Protein AF-A0A928UV01-F1 (afdb_monomer)

Sequence (63 aa):
MNNSVHFSEDQSHIEFEKDSSCPATLAKFKKATEVHSFFSFVQKYQLQDKAVKVLQKILKTKK

Solvent-accessible surface area (backbone atoms only — not comparable to full-atom values): 3958 Å² total; per-residue (Å²): 141,83,82,60,68,43,62,40,96,83,63,77,47,78,42,72,60,88,55,92,82,55,54,70,68,57,56,52,52,70,69,33,68,67,51,50,50,49,52,45,52,32,58,78,68,71,34,58,70,59,53,51,55,51,53,54,52,55,58,59,74,74,108

Secondary structure (DSSP, 8-state):
----EEE-TTSSSEEE---TTS-HHHHHHHT-HHHHHHHHHHHHTT-HHHHHHHHHHHHHHT-

Mean predicted aligned error: 8.03 Å

Radius of gyration: 13.04 Å; Cα contacts (8 Å, |Δi|>4): 37; chains: 1; bounding box: 24×33×31 Å

pLDDT: mean 76.03, std 12.98, range [38.94, 93.0]

Foldseek 3Di:
DCQPWDADPVNQWIDTPPDVPDPPVVVVVCPDPVNGVVVNVCVVVVVVVVVVVVVVVVVVVVD

Structure (mmCIF, N/CA/C/O backbone):
data_AF-A0A928UV01-F1
#
_entry.id   AF-A0A928UV01-F1
#
loop_
_atom_site.group_PDB
_atom_site.id
_atom_site.type_symbol
_atom_site.label_atom_id
_atom_site.label_alt_id
_atom_site.label_comp_id
_atom_site.label_asym_id
_atom_site.label_entity_id
_atom_site.label_seq_id
_atom_site.pdbx_PDB_ins_code
_atom_site.Cartn_x
_atom_site.Cartn_y
_atom_site.Cartn_z
_atom_site.occupancy
_atom_site.B_iso_or_equiv
_atom_site.auth_seq_id
_atom_site.auth_comp_id
_ato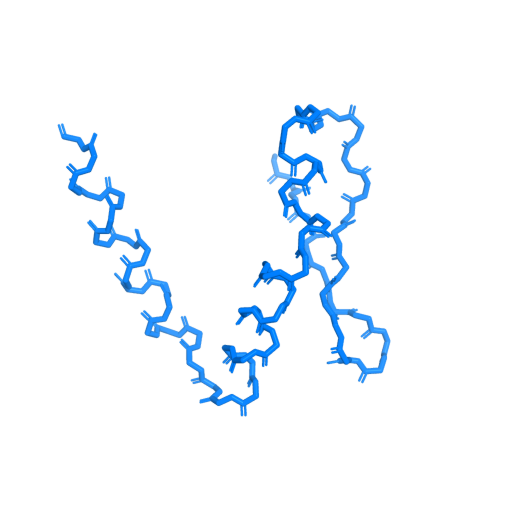m_site.auth_asym_id
_atom_site.auth_atom_id
_atom_site.pdbx_PDB_model_num
ATOM 1 N N . MET A 1 1 ? -10.635 0.545 -16.332 1.00 38.94 1 MET A N 1
ATOM 2 C CA . MET A 1 1 ? -9.541 0.931 -15.417 1.00 38.94 1 MET A CA 1
ATOM 3 C C . MET A 1 1 ? -9.206 -0.283 -14.561 1.00 38.94 1 MET A C 1
ATOM 5 O O . MET A 1 1 ? -9.724 -0.396 -13.461 1.00 38.94 1 MET A O 1
ATOM 9 N N . ASN A 1 2 ? -8.418 -1.220 -15.092 1.00 39.88 2 ASN A N 1
ATOM 10 C CA . ASN A 1 2 ? -7.880 -2.340 -14.319 1.00 39.88 2 ASN A CA 1
ATOM 11 C C . ASN A 1 2 ? -6.404 -2.039 -14.082 1.00 39.88 2 ASN A C 1
ATOM 13 O O . ASN A 1 2 ? -5.565 -2.367 -14.909 1.00 39.88 2 ASN A O 1
ATOM 17 N N . ASN A 1 3 ? -6.108 -1.355 -12.978 1.00 51.62 3 ASN A N 1
ATOM 18 C CA . ASN A 1 3 ? -4.741 -1.284 -12.478 1.00 51.62 3 ASN A CA 1
ATOM 19 C C . ASN A 1 3 ? -4.578 -2.484 -11.550 1.00 51.62 3 ASN A C 1
ATOM 21 O O . ASN A 1 3 ? -4.764 -2.346 -10.340 1.00 51.62 3 ASN A O 1
ATOM 25 N N . SER A 1 4 ? -4.343 -3.664 -12.120 1.00 59.16 4 SER A N 1
ATOM 26 C CA . SER A 1 4 ? -4.234 -4.908 -11.362 1.00 59.16 4 SER A CA 1
ATOM 27 C C . SER A 1 4 ? -2.889 -4.903 -10.632 1.00 59.16 4 SER A C 1
ATOM 29 O O . SER A 1 4 ? -1.828 -5.156 -11.194 1.00 59.16 4 SER A O 1
ATOM 31 N N . VAL A 1 5 ? -2.925 -4.485 -9.370 1.00 66.62 5 VAL A N 1
ATOM 32 C CA . VAL A 1 5 ? -1.792 -4.574 -8.449 1.00 66.62 5 VAL A CA 1
ATOM 33 C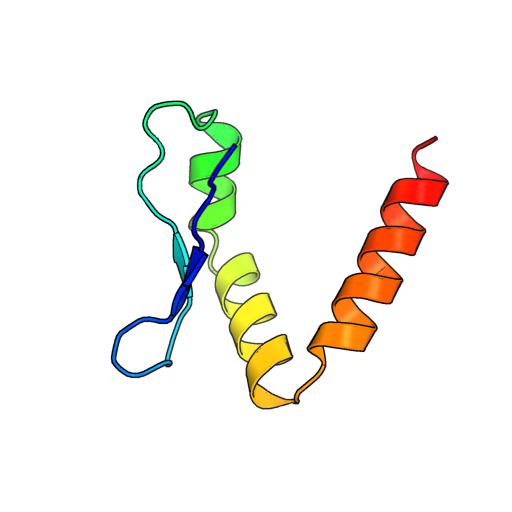 C . VAL A 1 5 ? -1.792 -5.984 -7.875 1.00 66.62 5 VAL A C 1
ATOM 35 O O . VAL A 1 5 ? -2.820 -6.425 -7.360 1.00 66.62 5 VAL A O 1
ATOM 38 N N . HIS A 1 6 ? -0.667 -6.684 -7.966 1.00 73.50 6 HIS A N 1
ATOM 39 C CA . HIS A 1 6 ? -0.504 -8.021 -7.403 1.00 73.50 6 HIS A CA 1
ATOM 40 C C . HIS A 1 6 ? 0.699 -8.064 -6.465 1.00 73.50 6 HIS A C 1
ATOM 42 O O . HIS A 1 6 ? 1.512 -7.143 -6.416 1.00 73.50 6 HIS A O 1
ATOM 48 N N . PHE A 1 7 ? 0.772 -9.113 -5.658 1.00 70.00 7 PHE A N 1
ATOM 49 C CA . PHE A 1 7 ? 1.972 -9.412 -4.890 1.00 70.00 7 PHE A CA 1
ATOM 50 C C . PHE A 1 7 ? 2.922 -10.236 -5.752 1.00 70.00 7 PHE A C 1
ATOM 52 O O . PHE A 1 7 ? 2.460 -11.005 -6.597 1.00 70.00 7 PHE A O 1
ATOM 59 N N . SER A 1 8 ? 4.221 -10.094 -5.502 1.00 77.31 8 SER A N 1
ATOM 60 C CA . SER A 1 8 ? 5.223 -11.026 -6.008 1.00 77.31 8 SER A CA 1
ATOM 61 C C . SER A 1 8 ? 4.875 -12.457 -5.581 1.00 77.31 8 SER A C 1
ATOM 63 O O . SER A 1 8 ? 4.158 -12.669 -4.599 1.00 77.31 8 SER A O 1
ATOM 65 N N . GLU A 1 9 ? 5.378 -13.457 -6.301 1.00 76.31 9 GLU A N 1
ATOM 66 C CA . GLU A 1 9 ? 5.060 -14.871 -6.037 1.00 76.31 9 GLU A CA 1
ATOM 67 C C . GLU A 1 9 ? 5.383 -15.306 -4.594 1.00 76.31 9 GLU A C 1
ATOM 69 O O . GLU A 1 9 ? 4.665 -16.110 -3.999 1.00 76.31 9 GLU A O 1
ATOM 74 N N . ASP A 1 10 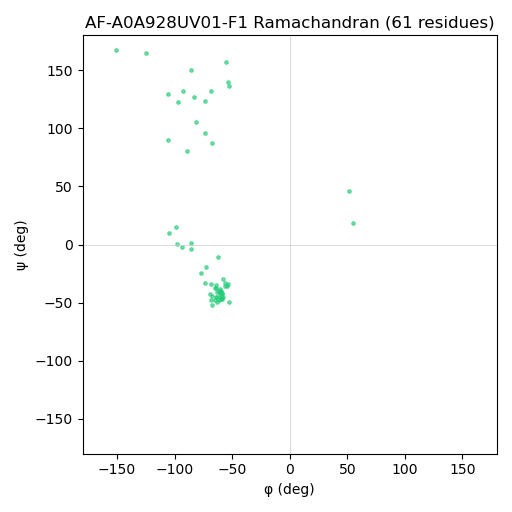? 6.426 -14.724 -4.001 1.00 78.06 10 ASP A N 1
ATOM 75 C CA . ASP A 1 10 ? 6.851 -14.934 -2.612 1.00 78.06 10 ASP A CA 1
ATOM 76 C C . ASP A 1 10 ? 6.133 -14.024 -1.592 1.00 78.06 10 ASP A C 1
ATOM 78 O O . ASP A 1 10 ? 6.422 -14.068 -0.396 1.00 78.06 10 ASP A O 1
ATOM 82 N N . GLN A 1 11 ? 5.212 -13.181 -2.059 1.00 69.25 11 GLN A N 1
ATOM 83 C CA . GLN A 1 11 ? 4.483 -12.159 -1.306 1.00 69.25 11 GLN A CA 1
ATOM 84 C C . GLN A 1 11 ? 5.365 -11.156 -0.547 1.00 69.25 11 GLN A C 1
ATOM 86 O O . GLN A 1 11 ? 4.883 -10.485 0.371 1.00 69.25 11 GLN A O 1
ATOM 91 N N . SER A 1 12 ? 6.645 -11.032 -0.909 1.00 68.56 12 SER A N 1
ATOM 92 C CA . SER A 1 12 ? 7.585 -10.145 -0.219 1.00 68.56 12 SER A CA 1
ATOM 93 C C . SER A 1 12 ? 7.406 -8.674 -0.599 1.00 68.56 12 SER A C 1
ATOM 95 O O . SER A 1 12 ? 7.737 -7.783 0.191 1.00 68.56 12 SER A O 1
ATOM 97 N N . HIS A 1 13 ? 6.860 -8.397 -1.784 1.00 67.38 13 HIS A N 1
ATOM 98 C CA . HIS A 1 13 ? 6.637 -7.041 -2.266 1.00 67.38 13 HIS A CA 1
ATOM 99 C C . HIS A 1 13 ? 5.435 -6.946 -3.212 1.00 67.38 13 HIS A C 1
ATOM 101 O O . HIS A 1 13 ? 4.862 -7.938 -3.655 1.00 67.38 13 HIS A O 1
ATOM 107 N N . ILE A 1 14 ? 5.020 -5.708 -3.480 1.00 73.25 14 ILE A N 1
ATOM 108 C CA . ILE A 1 14 ? 3.942 -5.400 -4.419 1.00 73.25 14 ILE A CA 1
ATOM 109 C C . ILE A 1 14 ? 4.517 -5.138 -5.805 1.00 73.25 14 ILE A C 1
ATOM 111 O O . ILE A 1 14 ? 5.426 -4.320 -5.961 1.00 73.25 14 ILE A O 1
ATOM 115 N N . GLU A 1 15 ? 3.918 -5.772 -6.804 1.00 72.62 15 GLU A N 1
ATOM 116 C CA . GLU A 1 15 ? 4.187 -5.567 -8.215 1.00 72.62 15 GLU A CA 1
ATOM 117 C C . GLU A 1 15 ? 3.038 -4.783 -8.856 1.00 72.62 15 GLU A C 1
ATOM 119 O O . GLU A 1 15 ? 1.846 -5.075 -8.711 1.00 72.62 15 GLU A O 1
ATOM 124 N N . PHE A 1 16 ? 3.407 -3.723 -9.569 1.00 71.81 16 PHE A N 1
ATOM 125 C CA . PHE A 1 16 ? 2.459 -2.931 -10.336 1.00 71.81 16 PHE A CA 1
ATOM 126 C C . PHE A 1 16 ? 2.502 -3.401 -11.785 1.00 71.81 16 PHE A C 1
ATOM 128 O O . PHE A 1 16 ? 3.555 -3.303 -12.421 1.00 71.81 16 PHE A O 1
ATOM 135 N N . GLU A 1 17 ? 1.362 -3.831 -12.336 1.00 68.56 17 GLU A N 1
ATOM 136 C CA . GLU A 1 17 ? 1.266 -4.087 -13.773 1.00 68.56 17 GLU A CA 1
ATOM 137 C C . GLU A 1 17 ? 1.736 -2.860 -14.568 1.00 68.56 17 GLU A C 1
ATOM 139 O O . GLU A 1 17 ? 1.424 -1.702 -14.240 1.00 68.56 17 GLU A O 1
ATOM 144 N N . LYS A 1 18 ? 2.536 -3.129 -15.609 1.00 59.25 18 LYS A N 1
ATOM 145 C CA . LYS A 1 18 ? 3.031 -2.121 -16.548 1.00 59.25 18 LYS A CA 1
ATOM 146 C C . LYS A 1 18 ? 1.860 -1.588 -17.355 1.00 59.25 18 LYS A C 1
ATOM 148 O O . LYS A 1 18 ? 1.562 -2.051 -18.448 1.00 59.25 18 LYS A O 1
ATOM 153 N N . ASP A 1 19 ? 1.221 -0.578 -16.804 1.00 62.06 19 ASP A N 1
ATOM 154 C CA . ASP A 1 19 ? 0.182 0.145 -17.496 1.00 62.06 19 ASP A CA 1
ATOM 155 C C . ASP A 1 19 ? 0.848 1.162 -18.431 1.00 62.06 19 ASP A C 1
ATOM 157 O O . ASP A 1 19 ? 1.413 2.170 -17.992 1.00 62.06 19 ASP A O 1
ATOM 161 N N . SER A 1 20 ? 0.843 0.866 -19.732 1.00 57.44 20 SER A N 1
ATOM 162 C CA . SER A 1 20 ? 1.426 1.712 -20.781 1.00 57.44 20 SER A CA 1
ATOM 163 C C . SER A 1 20 ? 0.759 3.090 -20.881 1.00 57.44 20 SER A C 1
ATOM 165 O O . SER 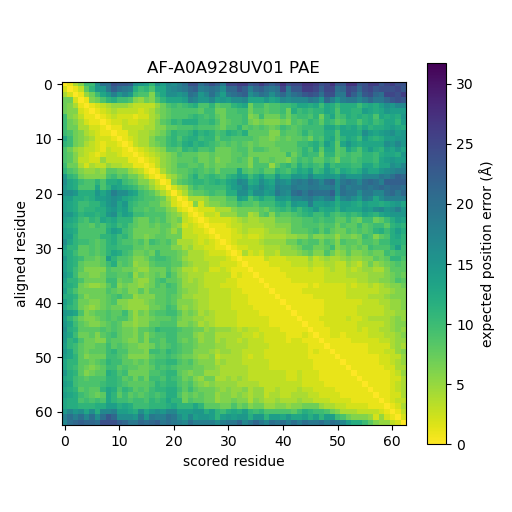A 1 20 ? 1.293 3.974 -21.544 1.00 57.44 20 SER A O 1
ATOM 167 N N . SER A 1 21 ? -0.374 3.294 -20.197 1.00 62.50 21 SER A N 1
ATOM 168 C CA . SER A 1 21 ? -1.092 4.569 -20.100 1.00 62.50 21 SER A CA 1
ATOM 169 C C . SER A 1 21 ? -0.802 5.366 -18.814 1.00 62.50 21 SER A C 1
ATOM 171 O O . SER A 1 21 ? -1.342 6.455 -18.613 1.00 62.50 21 SER A O 1
ATOM 173 N N . CYS A 1 22 ? 0.064 4.858 -17.930 1.00 58.66 22 CYS A N 1
ATOM 174 C CA . CYS A 1 22 ? 0.352 5.475 -16.638 1.00 58.66 22 CYS A CA 1
ATOM 175 C C . CYS A 1 22 ? 1.217 6.745 -16.802 1.00 58.66 22 CYS A C 1
ATOM 177 O O . CYS A 1 22 ? 2.334 6.653 -17.319 1.00 58.66 22 CYS A O 1
ATOM 179 N N . PRO A 1 23 ? 0.781 7.924 -16.306 1.00 70.00 23 PRO A N 1
ATOM 180 C CA . PRO A 1 23 ? 1.590 9.141 -16.346 1.00 70.00 2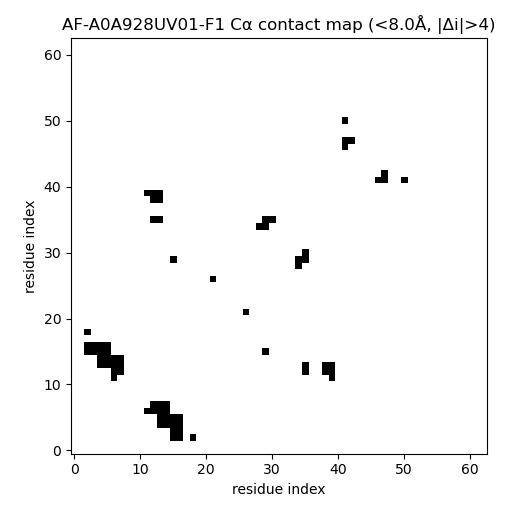3 PRO A CA 1
ATOM 181 C C . PRO A 1 23 ? 2.974 8.915 -15.726 1.00 70.00 23 PRO A C 1
ATOM 183 O O . PRO A 1 23 ? 3.088 8.273 -14.678 1.00 70.00 23 PRO A O 1
ATOM 186 N N . ALA A 1 24 ? 4.029 9.473 -16.331 1.00 66.19 24 ALA A N 1
ATOM 187 C CA . ALA A 1 24 ? 5.418 9.241 -15.913 1.00 66.19 24 ALA A CA 1
ATOM 188 C C . ALA A 1 24 ? 5.665 9.538 -14.417 1.0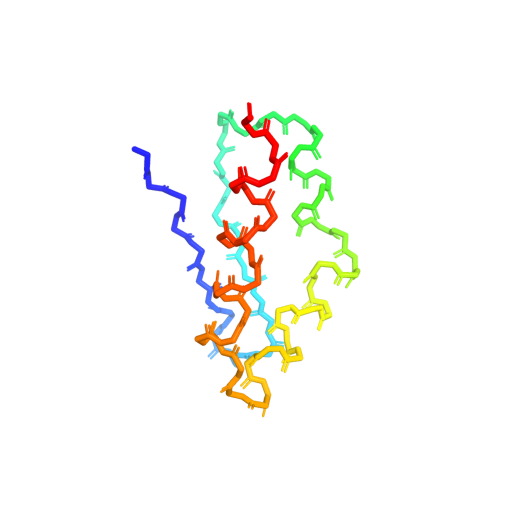0 66.19 24 ALA A C 1
ATOM 190 O O . ALA A 1 24 ? 6.426 8.833 -13.753 1.00 66.19 24 ALA A O 1
ATOM 191 N N . THR A 1 25 ? 4.975 10.536 -13.860 1.00 66.19 25 THR A N 1
ATOM 192 C CA . THR A 1 25 ? 5.011 10.874 -12.427 1.00 66.19 25 THR A CA 1
ATOM 193 C C . THR A 1 25 ? 4.469 9.745 -11.550 1.00 66.19 25 THR A C 1
ATOM 195 O O . THR A 1 25 ? 5.058 9.419 -10.522 1.00 66.19 25 THR A O 1
ATOM 198 N N . LEU A 1 26 ? 3.383 9.096 -11.975 1.00 67.31 26 LEU A N 1
ATOM 199 C CA . LEU A 1 26 ? 2.772 7.987 -11.247 1.00 67.31 26 LEU A CA 1
ATOM 200 C C . LEU A 1 26 ? 3.612 6.707 -11.373 1.00 67.31 26 LEU A C 1
ATOM 202 O O . LEU A 1 26 ? 3.720 5.947 -10.415 1.00 67.31 26 LEU A O 1
ATOM 206 N N . ALA A 1 27 ? 4.279 6.503 -12.513 1.00 68.31 27 ALA A N 1
ATOM 207 C CA . ALA A 1 27 ? 5.230 5.407 -12.693 1.00 68.31 27 ALA A CA 1
ATOM 208 C C . ALA A 1 27 ? 6.456 5.539 -11.769 1.00 68.31 27 ALA A C 1
ATOM 210 O O . ALA A 1 27 ? 6.926 4.537 -11.232 1.00 68.31 27 ALA A O 1
ATOM 211 N N . LYS A 1 28 ? 6.954 6.765 -11.545 1.00 71.75 28 LYS A N 1
ATOM 212 C CA . LYS A 1 28 ? 8.016 7.034 -10.559 1.00 71.75 28 LYS A CA 1
ATOM 213 C C . LYS A 1 28 ? 7.532 6.813 -9.128 1.00 71.75 28 LYS A C 1
ATOM 215 O O . LYS A 1 28 ? 8.225 6.161 -8.360 1.00 71.75 28 LYS A O 1
ATOM 220 N N . PHE A 1 29 ? 6.332 7.294 -8.798 1.00 77.19 29 PHE A N 1
ATOM 221 C CA . PHE A 1 29 ? 5.730 7.100 -7.476 1.00 77.19 29 PHE A CA 1
ATOM 222 C C . PHE A 1 29 ? 5.578 5.614 -7.125 1.00 77.19 29 PHE A C 1
ATOM 224 O O . PHE A 1 29 ? 5.981 5.199 -6.046 1.00 77.19 29 PHE A O 1
ATOM 231 N N . LYS A 1 30 ? 5.081 4.792 -8.059 1.00 70.25 30 LYS A N 1
ATOM 232 C CA . LYS A 1 30 ? 4.936 3.338 -7.870 1.00 70.25 30 LYS A CA 1
ATOM 233 C C . LYS A 1 30 ? 6.252 2.625 -7.547 1.00 70.25 30 LYS A C 1
ATOM 235 O O . LYS A 1 30 ? 6.211 1.616 -6.868 1.00 70.25 30 LYS A O 1
ATOM 240 N N . LYS A 1 31 ? 7.390 3.139 -8.026 1.00 72.94 31 LYS A N 1
ATOM 241 C CA . LYS A 1 31 ? 8.729 2.561 -7.808 1.00 72.94 31 LYS A CA 1
ATOM 242 C C . LYS A 1 31 ? 9.465 3.150 -6.604 1.00 72.94 31 LYS A C 1
ATOM 244 O O . LYS A 1 31 ? 10.599 2.760 -6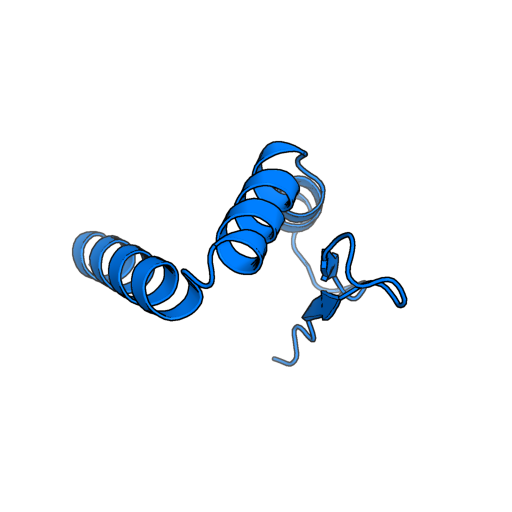.345 1.00 72.94 31 LYS A O 1
ATOM 249 N N . ALA A 1 32 ? 8.878 4.126 -5.913 1.00 80.56 32 ALA A N 1
ATOM 250 C CA . ALA A 1 32 ? 9.526 4.756 -4.772 1.00 80.56 32 ALA A CA 1
ATOM 251 C C . ALA A 1 32 ? 9.621 3.762 -3.606 1.00 80.56 32 ALA A C 1
ATOM 253 O O . ALA A 1 32 ? 8.635 3.110 -3.251 1.00 80.56 32 A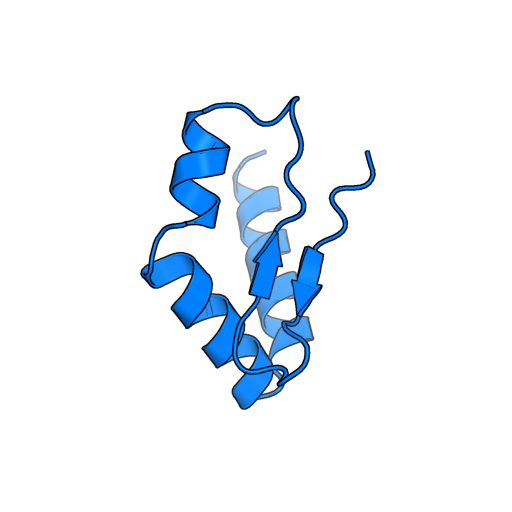LA A O 1
ATOM 254 N N . THR A 1 33 ? 10.801 3.657 -2.997 1.00 83.31 33 THR A N 1
ATOM 255 C CA . THR A 1 33 ? 11.077 2.727 -1.892 1.00 83.31 33 THR A CA 1
ATOM 256 C C . THR A 1 33 ? 10.111 2.923 -0.726 1.00 83.31 33 THR A C 1
ATOM 258 O O . THR A 1 33 ? 9.678 1.958 -0.098 1.00 83.31 33 THR A O 1
ATOM 261 N N . GLU A 1 34 ? 9.720 4.166 -0.457 1.00 83.81 34 GLU A N 1
ATOM 262 C CA . GLU A 1 34 ? 8.771 4.536 0.589 1.00 83.81 34 GLU A CA 1
ATOM 263 C C . GLU A 1 34 ? 7.377 3.966 0.320 1.00 83.81 34 GLU A C 1
ATOM 265 O O . GLU A 1 34 ? 6.701 3.516 1.245 1.00 83.81 34 GLU A O 1
ATOM 270 N N . VAL A 1 35 ? 6.957 3.939 -0.948 1.00 83.38 35 VAL A N 1
ATOM 271 C CA . VAL A 1 35 ? 5.656 3.399 -1.356 1.00 83.38 35 VAL A CA 1
ATOM 272 C C . VAL A 1 35 ? 5.638 1.888 -1.156 1.00 83.38 35 VAL A C 1
ATOM 274 O O . VAL A 1 35 ? 4.727 1.375 -0.509 1.00 83.38 35 VAL A O 1
ATOM 277 N N . HIS A 1 36 ? 6.674 1.182 -1.612 1.00 80.62 36 HIS A N 1
ATOM 278 C CA . HIS A 1 36 ? 6.815 -0.255 -1.358 1.00 80.62 36 HIS A CA 1
ATOM 279 C C . HIS A 1 36 ? 6.863 -0.570 0.145 1.00 80.62 36 HIS A C 1
ATOM 281 O O . HIS A 1 36 ? 6.118 -1.426 0.617 1.00 80.62 36 HIS A O 1
ATOM 287 N N . SER A 1 37 ? 7.661 0.177 0.914 1.00 84.25 37 SER A N 1
ATOM 288 C CA . SER A 1 37 ? 7.788 -0.003 2.368 1.00 84.25 37 SER A CA 1
ATOM 289 C C . SER A 1 37 ? 6.458 0.197 3.095 1.00 84.25 37 SER A C 1
ATOM 291 O O . SER A 1 37 ? 6.126 -0.566 4.002 1.00 84.25 37 SER A O 1
ATOM 293 N N . PHE A 1 38 ? 5.669 1.194 2.682 1.00 86.38 38 PHE A N 1
ATOM 294 C CA . PHE A 1 38 ? 4.333 1.424 3.224 1.00 86.38 38 PHE A CA 1
ATOM 295 C C . PHE A 1 38 ? 3.411 0.228 2.978 1.00 86.38 38 PHE A C 1
ATOM 297 O O . PHE A 1 38 ? 2.753 -0.243 3.905 1.00 86.38 38 PHE A O 1
ATOM 304 N N . PHE A 1 39 ? 3.380 -0.293 1.753 1.00 83.19 39 PHE A N 1
ATOM 305 C CA . PHE A 1 39 ? 2.545 -1.443 1.427 1.00 83.19 39 PHE A CA 1
ATOM 306 C C . PHE A 1 39 ? 2.957 -2.706 2.194 1.00 83.19 39 PHE A C 1
ATOM 308 O O . PHE A 1 39 ? 2.094 -3.355 2.790 1.00 83.19 39 PHE A O 1
ATOM 315 N N . SER A 1 40 ? 4.258 -3.004 2.271 1.00 84.00 40 SER A N 1
ATOM 316 C CA . SER A 1 40 ? 4.776 -4.124 3.066 1.00 84.00 40 SER A CA 1
ATOM 317 C C . SER A 1 40 ? 4.445 -3.966 4.555 1.00 84.00 40 SER A C 1
ATOM 319 O O . SER A 1 40 ? 4.075 -4.939 5.210 1.00 84.00 40 SER A O 1
ATOM 321 N N . PHE A 1 41 ? 4.508 -2.747 5.103 1.00 87.81 41 PHE A N 1
ATOM 322 C CA . PHE A 1 41 ? 4.085 -2.465 6.478 1.00 87.81 41 PHE A CA 1
ATOM 323 C C . PHE A 1 41 ? 2.588 -2.735 6.678 1.00 87.81 41 PHE A C 1
ATOM 325 O O . PHE A 1 41 ? 2.200 -3.445 7.606 1.00 87.81 41 PHE A O 1
ATOM 332 N N . VAL A 1 42 ? 1.734 -2.218 5.792 1.00 88.75 42 VAL A N 1
ATOM 333 C CA . VAL A 1 42 ? 0.281 -2.428 5.872 1.00 88.75 42 VAL A CA 1
ATOM 334 C C . VAL A 1 42 ? -0.066 -3.917 5.829 1.00 88.75 42 VAL A C 1
ATOM 336 O O . VAL A 1 42 ? -0.902 -4.362 6.614 1.00 88.75 42 VAL A O 1
ATOM 339 N N . GLN A 1 43 ? 0.592 -4.689 4.965 1.00 84.06 43 GLN A N 1
ATOM 340 C CA . GLN A 1 43 ? 0.389 -6.133 4.861 1.00 84.06 43 GLN A CA 1
ATOM 341 C C . GLN A 1 43 ? 0.878 -6.870 6.112 1.00 84.06 43 GLN A C 1
ATOM 343 O O . GLN A 1 43 ? 0.108 -7.616 6.716 1.00 84.06 43 GLN A O 1
ATOM 348 N N . LYS A 1 44 ? 2.128 -6.628 6.533 1.00 88.44 44 LYS A N 1
ATOM 349 C CA . LYS A 1 44 ? 2.765 -7.301 7.677 1.00 88.44 44 LYS A CA 1
ATOM 350 C C . LYS A 1 44 ? 1.945 -7.187 8.960 1.00 88.44 44 LYS A C 1
ATOM 352 O O . LYS A 1 44 ? 1.917 -8.122 9.754 1.00 88.44 44 LYS A O 1
ATOM 357 N N . TYR A 1 45 ? 1.284 -6.051 9.160 1.00 92.56 45 TYR A N 1
ATOM 358 C CA . TYR A 1 45 ? 0.500 -5.771 10.362 1.00 92.56 45 TYR A CA 1
ATOM 359 C C . TYR A 1 45 ? -1.017 -5.871 10.150 1.00 92.56 45 TYR A C 1
ATOM 361 O O . TYR A 1 45 ? -1.772 -5.473 11.036 1.00 92.56 45 TYR A O 1
ATOM 369 N N . GLN A 1 46 ? -1.468 -6.379 8.997 1.00 90.31 46 GLN A N 1
ATOM 370 C CA . GLN A 1 46 ? -2.888 -6.533 8.655 1.00 90.31 46 GLN A CA 1
ATOM 371 C C . GLN A 1 46 ? -3.701 -5.233 8.849 1.00 90.31 46 GLN A C 1
ATOM 373 O O . GLN A 1 46 ? -4.771 -5.204 9.458 1.00 90.31 46 GLN A O 1
ATOM 378 N N . LEU A 1 47 ? -3.159 -4.108 8.371 1.00 91.62 47 LEU A N 1
ATOM 379 C CA . LEU A 1 47 ? -3.720 -2.765 8.570 1.00 91.62 47 LEU A CA 1
ATOM 380 C C . LEU A 1 47 ? -4.529 -2.251 7.371 1.00 91.62 47 LEU A C 1
ATOM 382 O O . LEU A 1 47 ? -4.802 -1.050 7.304 1.00 91.62 47 LEU A O 1
ATOM 386 N N . GLN A 1 48 ? -4.910 -3.116 6.429 1.00 88.81 48 GLN A N 1
ATOM 387 C CA . GLN A 1 48 ? -5.542 -2.740 5.158 1.00 88.81 48 GLN A CA 1
ATOM 388 C C . GLN A 1 48 ? -6.771 -1.844 5.381 1.00 88.81 48 GLN A C 1
ATOM 390 O O . GLN A 1 48 ? -6.841 -0.739 4.841 1.00 88.81 48 GLN A O 1
ATOM 395 N N . ASP A 1 49 ? -7.681 -2.249 6.271 1.00 90.69 49 ASP A N 1
ATOM 396 C CA . ASP A 1 49 ? -8.894 -1.484 6.588 1.00 90.69 49 ASP A CA 1
ATOM 397 C C . ASP A 1 49 ? -8.594 -0.099 7.169 1.00 90.69 49 ASP A C 1
ATOM 399 O O . ASP A 1 49 ? -9.263 0.889 6.850 1.00 90.69 49 ASP A O 1
ATOM 403 N N . LYS A 1 50 ? -7.580 -0.001 8.038 1.00 92.06 50 LYS A N 1
ATOM 404 C CA . LYS A 1 50 ? -7.177 1.276 8.645 1.00 92.06 50 LYS A CA 1
ATOM 405 C C . LYS A 1 50 ? -6.552 2.192 7.597 1.00 92.06 50 LYS A C 1
ATOM 407 O O . LYS A 1 50 ? -6.888 3.375 7.557 1.00 92.06 50 LYS A O 1
ATOM 412 N N . ALA A 1 51 ? -5.699 1.645 6.731 1.00 89.19 51 ALA A N 1
ATOM 413 C CA . ALA A 1 51 ? -5.082 2.383 5.637 1.00 89.19 51 ALA A CA 1
ATOM 414 C C . ALA A 1 51 ? -6.146 2.951 4.683 1.00 89.19 51 ALA A C 1
ATOM 416 O O . ALA A 1 51 ? -6.126 4.146 4.385 1.00 89.19 51 ALA A O 1
ATOM 417 N N . VAL A 1 52 ? -7.138 2.141 4.292 1.00 91.31 52 VAL A N 1
ATOM 418 C CA . VAL A 1 52 ? -8.262 2.588 3.451 1.00 91.31 52 VAL A CA 1
ATOM 419 C C . VAL A 1 52 ? -9.052 3.709 4.128 1.00 91.31 52 VAL A C 1
ATOM 421 O O . VAL A 1 52 ? -9.295 4.742 3.502 1.00 91.31 52 VAL A O 1
ATOM 424 N N . LYS A 1 53 ? -9.406 3.567 5.413 1.00 93.00 53 LYS A N 1
ATOM 425 C CA . LYS A 1 53 ? -10.139 4.606 6.165 1.00 93.00 53 LYS A CA 1
ATOM 426 C C . LYS A 1 53 ? -9.389 5.940 6.205 1.00 93.00 53 LYS A C 1
ATOM 428 O O . LYS A 1 53 ? -10.000 6.995 6.025 1.00 93.00 53 LYS A O 1
ATOM 433 N N . VAL A 1 54 ? -8.072 5.910 6.420 1.00 90.25 54 VAL A N 1
ATOM 434 C CA . VAL A 1 54 ? -7.233 7.120 6.426 1.00 90.25 54 VAL A CA 1
ATOM 435 C C . VAL A 1 54 ? -7.198 7.767 5.042 1.00 90.25 54 VAL A C 1
ATOM 437 O O . VAL A 1 54 ? -7.453 8.966 4.928 1.00 90.25 54 VAL A O 1
ATOM 440 N N . LEU A 1 55 ? -6.958 6.985 3.986 1.00 87.25 55 LEU A N 1
ATOM 441 C CA . LEU A 1 55 ? -6.931 7.491 2.610 1.00 87.25 55 LEU A CA 1
ATOM 442 C C . LEU A 1 55 ? -8.275 8.110 2.207 1.00 87.25 55 LEU A C 1
ATOM 444 O O . LEU A 1 55 ? -8.309 9.202 1.644 1.00 87.25 55 LEU A O 1
ATOM 448 N N . GLN A 1 56 ? -9.390 7.472 2.567 1.00 91.38 56 GLN A N 1
ATOM 449 C CA . GLN A 1 56 ? -10.728 8.024 2.348 1.00 91.38 56 GLN A CA 1
ATOM 450 C C . GLN A 1 56 ? -10.926 9.365 3.064 1.00 91.38 56 GLN A C 1
ATOM 452 O O . GLN A 1 56 ? -11.523 10.277 2.492 1.00 91.38 56 GLN A O 1
ATOM 457 N N . LYS A 1 57 ? -10.422 9.513 4.296 1.00 92.38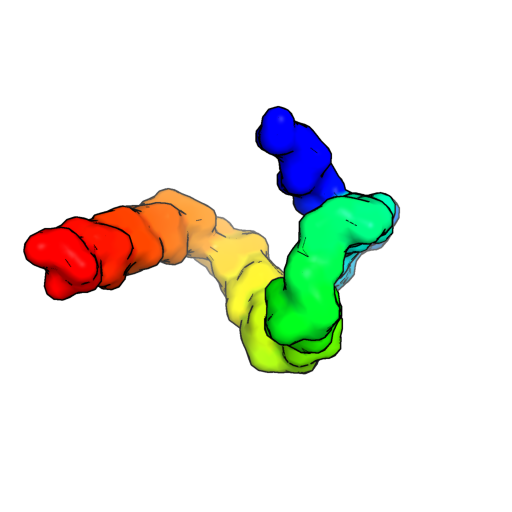 57 LYS A N 1
ATOM 458 C CA . LYS A 1 57 ? -10.488 10.784 5.030 1.00 92.38 57 LYS A CA 1
ATOM 459 C C . LYS A 1 57 ? -9.691 11.880 4.316 1.00 92.38 57 LYS A C 1
ATOM 461 O O . LYS A 1 57 ? -10.225 12.964 4.119 1.00 92.38 57 LYS A O 1
ATOM 466 N N . ILE A 1 58 ? -8.474 11.577 3.858 1.00 87.00 58 ILE A N 1
ATOM 467 C CA . ILE A 1 58 ? -7.627 12.515 3.098 1.00 87.00 58 ILE A CA 1
ATOM 468 C C . ILE A 1 58 ? -8.326 12.970 1.810 1.00 87.00 58 ILE A C 1
ATOM 470 O O . ILE A 1 58 ? -8.346 14.160 1.505 1.00 87.00 58 ILE A O 1
ATOM 474 N N . LEU A 1 59 ? -8.928 12.038 1.065 1.00 85.12 59 LEU A N 1
ATOM 475 C CA . LEU A 1 59 ? -9.647 12.356 -0.172 1.00 85.12 59 LEU A CA 1
ATOM 476 C C . LEU A 1 59 ? -10.873 13.243 0.073 1.00 85.12 59 LEU A C 1
ATOM 478 O O . LEU A 1 59 ? -11.164 14.107 -0.748 1.00 85.12 59 LEU A O 1
ATOM 482 N N . LYS A 1 60 ? -11.571 13.062 1.201 1.00 86.75 60 LYS A N 1
ATOM 483 C CA . LYS A 1 60 ? -12.699 13.921 1.591 1.00 86.75 60 LYS A CA 1
ATOM 484 C C . LYS A 1 60 ? -12.260 15.338 1.961 1.00 86.75 60 LYS A C 1
ATOM 486 O O . LYS A 1 60 ? -12.999 16.263 1.676 1.00 86.75 60 LYS A O 1
ATOM 491 N N . THR A 1 61 ? -11.078 15.512 2.552 1.00 80.69 61 THR A N 1
ATOM 492 C CA . THR A 1 61 ? -10.525 16.837 2.892 1.00 80.69 61 THR A CA 1
ATOM 493 C C . THR A 1 61 ? -10.040 17.621 1.667 1.00 80.69 61 THR A C 1
ATOM 495 O O . THR A 1 61 ? -9.876 18.830 1.747 1.00 80.69 61 THR A O 1
ATOM 498 N N . LYS A 1 62 ? -9.793 16.952 0.533 1.00 65.62 62 LYS A N 1
ATOM 499 C CA . LYS A 1 62 ? -9.382 17.602 -0.724 1.00 65.62 62 LYS A CA 1
ATOM 500 C C . LYS A 1 62 ? -10.548 18.113 -1.587 1.00 65.62 62 LYS A C 1
ATOM 502 O O . LYS A 1 62 ? -10.275 18.677 -2.644 1.00 65.62 62 LYS A O 1
ATOM 507 N N . LYS A 1 63 ? -11.802 17.876 -1.187 1.00 52.16 63 LYS A N 1
ATOM 508 C CA . LYS A 1 63 ? -12.999 18.459 -1.813 1.00 52.16 63 LYS A CA 1
ATOM 509 C C . LYS A 1 63 ? -13.421 19.707 -1.057 1.00 52.16 63 LYS A C 1
ATOM 511 O O . LYS A 1 63 ? -13.872 20.642 -1.744 1.00 52.16 63 LYS A O 1
#